Protein AF-A0A397V1P7-F1 (afdb_monomer_lite)

Foldseek 3Di:
DVVLVVLVVVLVVLVVCLVCLVVLLVCLVVVLVVLVVDPPRDPVVSVVSVVVNVCSVPLLNNLLSVLVSLCCVPAVVVVSCLQPPKDCWDWDQDPNDTDTDHIGHPPVCVVVVLVVNLVVLVVCLVCVCVSSVVSLVSCVVPDDPVSSVVSVVVVNVVSVVVNVVSVD

Radius of gyration: 21.66 Å; chains: 1; bounding box: 46×37×65 Å

Organism: NCBI:txid44941

Sequence (168 aa):
MPICDCWSYELRTAKQYLEQHEKHIEFANWFIKMLEKNWRTPVAYISDWRLFRDWLLNKKLNIQIQCLVTFGEYFYEPLMQFMVGTDTIPHIRLDNRLVQLLPGRRAHKMPDKINEWISFLNDLKENFYIFFGQELLIALESLNNEDFGELFDNLECGINKAYEHFVK

Secondary structure (DSSP, 8-state):
-HHHHHHHHHHHHHHHHHHTHHHHHHHHHHHHHHHHH-TTS-HHHHHHHHHHHHHHH-HHHHHHHHHHHHHIIIIIHHHHHHHH-EESS-EEEETTEEEEPPSEEGGGGHHHHHHHHHHHHHHHHHHHHHHTHHHHHHHHHHS-HHHHHHHHHHHHHHHHHHHHHHH-

pLDDT: mean 89.31, std 10.03, range [55.34, 98.06]

Structure (mmCIF, N/CA/C/O backbone):
data_AF-A0A397V1P7-F1
#
_entry.id   AF-A0A397V1P7-F1
#
loop_
_atom_site.group_PDB
_atom_site.id
_atom_site.type_symbol
_atom_site.label_atom_id
_atom_site.label_alt_id
_atom_site.label_comp_id
_atom_site.label_asym_id
_atom_site.label_entity_id
_atom_site.label_seq_id
_atom_site.pdbx_PDB_ins_code
_atom_site.Cartn_x
_atom_site.Cartn_y
_atom_site.Cartn_z
_atom_site.occupancy
_atom_site.B_iso_or_equiv
_atom_site.auth_seq_id
_atom_site.auth_comp_id
_atom_site.auth_asym_id
_atom_site.auth_atom_id
_atom_site.pdbx_PDB_model_num
ATOM 1 N N . MET A 1 1 ? -0.557 -18.335 12.078 1.00 55.34 1 MET A N 1
ATOM 2 C CA . MET A 1 1 ? -1.958 -18.480 11.600 1.00 55.34 1 MET A CA 1
ATOM 3 C C . MET A 1 1 ? -1.939 -17.860 10.221 1.00 55.34 1 MET A C 1
ATOM 5 O O . MET A 1 1 ? -1.541 -16.706 10.153 1.00 55.34 1 MET A O 1
ATOM 9 N N . PRO A 1 2 ? -2.305 -18.587 9.150 1.00 61.56 2 PRO A N 1
ATOM 10 C CA . PRO A 1 2 ? -1.876 -18.263 7.782 1.00 61.56 2 PRO A CA 1
ATOM 11 C C . PRO A 1 2 ? -2.156 -16.818 7.346 1.00 61.56 2 PRO A C 1
ATOM 13 O O . PRO A 1 2 ? -1.340 -16.201 6.676 1.00 61.56 2 PRO A O 1
ATOM 16 N N . ILE A 1 3 ? -3.283 -16.261 7.794 1.00 58.00 3 ILE A N 1
ATOM 17 C CA . ILE A 1 3 ? -3.718 -14.892 7.488 1.00 58.00 3 ILE A CA 1
ATOM 18 C C . ILE A 1 3 ? -2.756 -13.845 8.072 1.00 58.00 3 ILE A C 1
ATOM 20 O O . ILE A 1 3 ? -2.431 -12.862 7.420 1.00 58.00 3 ILE A O 1
ATOM 24 N N . CYS A 1 4 ? -2.270 -14.054 9.291 1.00 56.94 4 CYS A N 1
ATOM 25 C CA . CYS A 1 4 ? -1.390 -13.114 9.985 1.00 56.94 4 CYS A CA 1
ATOM 26 C C . CYS A 1 4 ? 0.018 -13.158 9.411 1.00 56.94 4 CYS A C 1
ATOM 28 O O . CYS A 1 4 ? 0.645 -12.123 9.224 1.00 56.94 4 CYS A O 1
ATOM 30 N N . ASP A 1 5 ? 0.466 -14.364 9.071 1.00 66.25 5 ASP A N 1
ATOM 31 C CA . ASP A 1 5 ? 1.777 -14.584 8.479 1.00 66.25 5 ASP A CA 1
ATOM 32 C C . ASP A 1 5 ? 1.845 -13.943 7.076 1.00 66.25 5 ASP A C 1
ATOM 34 O O . ASP A 1 5 ? 2.853 -13.329 6.740 1.00 66.25 5 ASP A O 1
ATOM 38 N N . CYS A 1 6 ? 0.751 -13.992 6.301 1.00 71.50 6 CYS A N 1
ATOM 39 C CA . CYS A 1 6 ? 0.649 -13.356 4.981 1.00 71.50 6 CYS A CA 1
ATOM 40 C C . CYS A 1 6 ? 0.653 -11.823 5.067 1.00 71.50 6 CYS A C 1
ATOM 42 O O . CYS A 1 6 ? 1.479 -11.173 4.434 1.00 71.50 6 CYS A O 1
ATOM 44 N N . TRP A 1 7 ? -0.201 -11.236 5.910 1.00 72.75 7 TRP A N 1
ATOM 45 C CA . TRP A 1 7 ? -0.297 -9.776 6.027 1.00 72.75 7 TRP A CA 1
ATOM 46 C C . TRP A 1 7 ? 0.955 -9.140 6.625 1.00 72.75 7 TRP A C 1
ATOM 48 O O . TRP A 1 7 ? 1.443 -8.132 6.118 1.00 72.75 7 TRP A O 1
ATOM 58 N N . SER A 1 8 ? 1.515 -9.731 7.683 1.00 75.44 8 SER A N 1
ATOM 59 C CA . SER A 1 8 ? 2.776 -9.246 8.245 1.00 75.44 8 SER A CA 1
ATOM 60 C C . SER A 1 8 ? 3.925 -9.380 7.243 1.00 75.44 8 SER A C 1
ATOM 62 O O . SER A 1 8 ? 4.817 -8.534 7.236 1.00 75.44 8 SER A O 1
ATOM 64 N N . TYR A 1 9 ? 3.906 -10.399 6.379 1.00 81.38 9 TYR A N 1
ATOM 65 C CA . TYR A 1 9 ? 4.874 -10.542 5.295 1.00 81.38 9 TYR A CA 1
ATOM 66 C C . TYR A 1 9 ? 4.702 -9.467 4.214 1.00 81.38 9 TYR A C 1
ATOM 68 O O . TYR A 1 9 ? 5.687 -8.849 3.815 1.00 81.38 9 TYR A O 1
ATOM 76 N N . GLU A 1 10 ? 3.472 -9.209 3.771 1.00 86.88 10 GLU A N 1
ATOM 77 C CA . GLU A 1 10 ? 3.154 -8.199 2.756 1.00 86.88 10 GLU A CA 1
ATOM 78 C C . GLU A 1 10 ? 3.497 -6.786 3.233 1.00 86.88 10 GLU A C 1
ATOM 80 O O . GLU A 1 10 ? 4.242 -6.079 2.555 1.00 86.88 10 GLU A O 1
ATOM 85 N N . LEU A 1 11 ? 3.053 -6.401 4.436 1.00 88.38 11 LEU A N 1
ATOM 86 C CA . LEU A 1 11 ? 3.367 -5.093 5.016 1.00 88.38 11 LEU A CA 1
ATOM 87 C C . LEU A 1 11 ? 4.878 -4.926 5.205 1.00 88.38 11 LEU A C 1
ATOM 89 O O . LEU A 1 11 ? 5.442 -3.896 4.845 1.00 88.38 11 LEU A O 1
ATOM 93 N N . ARG A 1 12 ? 5.566 -5.956 5.711 1.00 90.25 12 ARG A N 1
ATOM 94 C CA . ARG A 1 12 ? 7.026 -5.925 5.861 1.00 90.25 12 ARG A CA 1
ATOM 95 C C . ARG A 1 12 ? 7.735 -5.792 4.516 1.00 90.25 12 ARG A C 1
ATOM 97 O O . ARG A 1 12 ? 8.716 -5.061 4.427 1.00 90.25 12 ARG A O 1
ATOM 104 N N . THR A 1 13 ? 7.246 -6.475 3.488 1.00 91.00 13 THR A N 1
ATOM 105 C CA . THR A 1 13 ? 7.804 -6.402 2.135 1.00 91.00 13 THR A CA 1
ATOM 106 C C . THR A 1 13 ? 7.606 -5.006 1.548 1.00 91.00 13 THR A C 1
ATOM 108 O O . THR A 1 13 ? 8.548 -4.452 0.992 1.00 91.00 13 THR A O 1
ATOM 111 N N . ALA A 1 14 ? 6.430 -4.397 1.728 1.00 93.19 14 ALA A N 1
ATOM 112 C CA . ALA A 1 14 ? 6.161 -3.027 1.297 1.00 93.19 14 ALA A CA 1
ATOM 113 C C . ALA A 1 14 ? 7.048 -2.001 2.031 1.00 93.19 14 ALA A C 1
ATOM 115 O O . ALA A 1 14 ? 7.623 -1.125 1.387 1.00 93.19 14 ALA A O 1
ATOM 116 N N . LYS A 1 15 ? 7.254 -2.152 3.350 1.00 93.94 15 LYS A N 1
ATOM 117 C CA . LYS A 1 15 ? 8.209 -1.321 4.111 1.00 93.94 15 LYS A CA 1
ATOM 118 C C . LYS A 1 15 ? 9.629 -1.452 3.562 1.00 93.94 15 LYS A C 1
ATOM 120 O O . LYS A 1 15 ? 10.263 -0.452 3.252 1.00 93.94 15 LYS A O 1
ATOM 125 N N . GLN A 1 16 ? 10.110 -2.683 3.375 1.00 93.38 16 GLN A N 1
ATOM 126 C CA . GLN A 1 16 ? 11.451 -2.936 2.836 1.00 93.38 16 GLN A CA 1
ATOM 127 C C . GLN A 1 16 ? 11.625 -2.372 1.424 1.00 93.38 16 GLN A C 1
ATOM 129 O O . GLN A 1 16 ? 12.674 -1.811 1.117 1.00 93.38 16 GLN A O 1
ATOM 134 N N . TYR A 1 17 ? 10.591 -2.495 0.591 1.00 94.25 17 TYR A N 1
ATOM 135 C CA . TYR A 1 17 ? 10.558 -1.918 -0.746 1.00 94.25 17 TYR A CA 1
ATOM 136 C C . TYR A 1 17 ? 10.760 -0.396 -0.707 1.00 94.25 17 TYR A C 1
ATOM 138 O O . TYR A 1 17 ? 11.567 0.124 -1.477 1.00 94.25 17 TYR A O 1
ATOM 146 N N . LEU A 1 18 ? 10.087 0.309 0.211 1.00 94.50 18 LEU A N 1
ATOM 147 C CA . LEU A 1 18 ? 10.232 1.759 0.378 1.00 94.50 18 LEU A CA 1
ATOM 148 C C . LEU A 1 18 ? 11.587 2.145 0.995 1.00 94.50 18 LEU A C 1
ATOM 150 O O . LEU A 1 18 ? 12.264 3.031 0.483 1.00 94.50 18 LEU A O 1
ATOM 154 N N . GLU A 1 19 ? 12.024 1.458 2.053 1.00 95.19 19 GLU A N 1
ATOM 155 C CA . GLU A 1 19 ? 13.298 1.730 2.742 1.00 95.19 19 GLU A CA 1
ATOM 156 C C . GLU A 1 19 ? 14.523 1.535 1.841 1.00 95.19 19 GLU A C 1
ATOM 158 O O . GLU A 1 19 ? 15.546 2.198 2.009 1.00 95.19 19 GLU A O 1
ATOM 163 N N . GLN A 1 20 ? 14.449 0.582 0.913 1.00 95.19 20 GLN A N 1
ATOM 164 C CA . GLN A 1 20 ? 15.544 0.235 0.010 1.00 95.19 20 GLN A CA 1
ATOM 165 C C . GLN A 1 20 ? 15.278 0.709 -1.424 1.00 95.19 20 GLN A C 1
ATOM 167 O O . GLN A 1 20 ? 15.937 0.235 -2.350 1.00 95.19 20 GLN A O 1
ATOM 172 N N . HIS A 1 21 ? 14.335 1.637 -1.621 1.00 94.62 21 HIS A N 1
ATOM 173 C CA . HIS A 1 21 ? 13.845 2.054 -2.938 1.00 94.62 21 HIS A CA 1
ATOM 174 C C . HIS A 1 21 ? 14.967 2.486 -3.890 1.00 94.62 21 HIS A C 1
ATOM 176 O O . HIS A 1 21 ? 15.069 1.965 -5.002 1.00 94.62 21 HIS A O 1
ATOM 182 N N . GLU A 1 22 ? 15.886 3.336 -3.428 1.00 95.81 22 GLU A N 1
ATOM 183 C CA . GLU A 1 22 ? 17.043 3.775 -4.223 1.00 95.81 22 GLU A CA 1
ATOM 184 C C . GLU A 1 22 ? 17.937 2.599 -4.636 1.00 95.81 22 GLU A C 1
ATOM 186 O O . GLU A 1 22 ? 18.315 2.467 -5.802 1.00 95.81 22 GLU A O 1
ATOM 191 N N . LYS A 1 23 ? 18.208 1.673 -3.708 1.00 96.69 23 LYS A N 1
ATOM 192 C CA . LYS A 1 23 ? 19.011 0.475 -3.995 1.00 96.69 23 LYS A CA 1
ATOM 193 C C . LYS A 1 23 ? 18.305 -0.448 -4.980 1.00 96.69 23 LYS A C 1
ATOM 195 O O . LYS A 1 23 ? 18.962 -1.056 -5.823 1.00 96.69 23 LYS A O 1
ATOM 200 N N . HIS A 1 24 ? 16.980 -0.554 -4.903 1.00 95.62 24 HIS A N 1
ATOM 201 C CA . HIS A 1 24 ? 16.191 -1.306 -5.873 1.00 95.62 24 HIS A CA 1
ATOM 202 C C . HIS A 1 24 ? 16.276 -0.683 -7.271 1.00 95.62 24 HIS A C 1
ATOM 204 O O . HIS A 1 24 ? 16.451 -1.424 -8.240 1.00 95.62 24 HIS A O 1
ATOM 210 N N . ILE A 1 25 ? 16.238 0.650 -7.387 1.00 96.88 25 ILE A N 1
ATOM 211 C CA . ILE A 1 25 ? 16.432 1.364 -8.661 1.00 96.88 25 ILE A CA 1
ATOM 212 C C . ILE A 1 25 ? 17.828 1.094 -9.230 1.00 96.88 25 ILE A C 1
ATOM 214 O O . ILE A 1 25 ? 17.959 0.725 -10.402 1.00 96.88 25 ILE A O 1
ATOM 218 N N . GLU A 1 26 ? 18.876 1.260 -8.422 1.00 97.69 26 GLU A N 1
ATOM 219 C CA . GLU A 1 26 ? 20.259 1.010 -8.841 1.00 97.69 26 GLU A CA 1
ATOM 220 C C . GLU A 1 26 ? 20.452 -0.434 -9.305 1.00 97.69 26 GLU A C 1
ATOM 222 O O . GLU A 1 26 ? 20.976 -0.681 -10.398 1.00 97.69 26 GLU A O 1
ATOM 227 N N . PHE A 1 27 ? 19.965 -1.386 -8.506 1.00 97.44 27 PHE A N 1
ATOM 228 C CA . PHE A 1 27 ? 20.045 -2.805 -8.811 1.00 97.44 27 PHE A CA 1
ATOM 229 C C . PHE A 1 27 ? 19.301 -3.145 -10.101 1.00 97.44 27 PHE A C 1
ATOM 231 O O . PHE A 1 27 ? 19.890 -3.769 -10.981 1.00 97.44 27 PHE A O 1
ATOM 238 N N . ALA A 1 28 ? 18.046 -2.711 -10.257 1.00 97.25 28 ALA A N 1
ATOM 239 C CA . ALA A 1 28 ? 17.254 -3.001 -11.449 1.00 97.25 28 ALA A CA 1
ATOM 240 C C . ALA A 1 28 ? 17.928 -2.440 -12.711 1.00 97.25 28 ALA A C 1
ATOM 242 O O . ALA A 1 28 ? 18.072 -3.144 -13.712 1.00 97.25 28 ALA A O 1
ATOM 243 N N . ASN A 1 29 ? 18.430 -1.204 -12.651 1.00 97.31 29 ASN A N 1
ATOM 244 C CA . ASN A 1 29 ? 19.136 -0.576 -13.767 1.00 97.31 29 ASN A CA 1
ATOM 245 C C . ASN A 1 29 ? 20.431 -1.306 -14.142 1.00 97.31 29 ASN A C 1
ATOM 247 O O . ASN A 1 29 ? 20.724 -1.477 -15.329 1.00 97.31 29 ASN A O 1
ATOM 251 N N . TRP A 1 30 ? 21.227 -1.718 -13.155 1.00 98.06 30 TRP A N 1
ATOM 252 C CA . TRP A 1 30 ? 22.437 -2.502 -13.394 1.00 98.06 30 TRP A CA 1
ATOM 253 C C . TRP A 1 30 ? 22.105 -3.895 -13.942 1.00 98.06 30 TRP A C 1
ATOM 255 O O . TRP A 1 30 ? 22.701 -4.332 -14.930 1.00 98.06 30 TRP A O 1
ATOM 265 N N . PHE A 1 31 ? 21.129 -4.574 -13.343 1.00 97.25 31 PHE A N 1
ATOM 266 C CA . PHE A 1 31 ? 20.799 -5.956 -13.658 1.00 97.25 31 PHE A CA 1
ATOM 267 C C . PHE A 1 31 ? 20.207 -6.093 -15.060 1.00 97.25 31 PHE A C 1
ATOM 269 O O . PHE A 1 31 ? 20.656 -6.947 -15.821 1.00 97.25 31 PHE A O 1
ATOM 276 N N . ILE A 1 32 ? 19.306 -5.191 -15.466 1.00 97.12 32 ILE A N 1
ATOM 277 C CA . ILE A 1 32 ? 18.765 -5.154 -16.835 1.00 97.12 32 ILE A CA 1
ATOM 278 C C . ILE A 1 32 ? 19.900 -5.046 -17.865 1.00 97.12 32 ILE A C 1
ATOM 280 O O . ILE A 1 32 ? 19.947 -5.835 -18.807 1.00 97.12 32 ILE A O 1
ATOM 284 N N . LYS A 1 33 ? 20.876 -4.150 -17.649 1.00 96.56 33 LYS A N 1
ATOM 285 C CA . LYS A 1 33 ? 22.041 -4.005 -18.546 1.00 96.56 33 LYS A CA 1
ATOM 286 C C . LYS A 1 33 ? 22.875 -5.284 -18.634 1.00 96.56 33 LYS A C 1
ATOM 288 O O . LYS A 1 33 ? 23.479 -5.552 -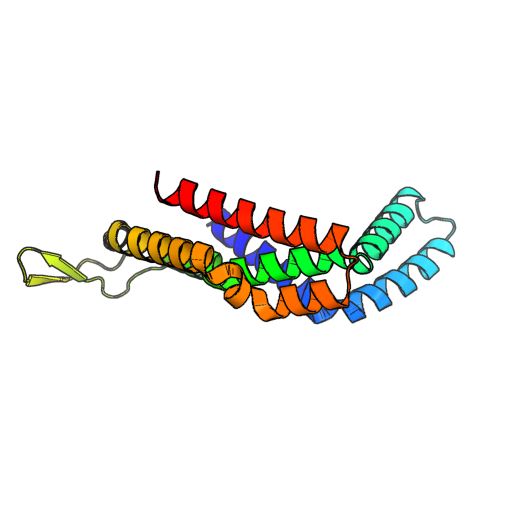19.671 1.00 96.56 33 LYS A O 1
ATOM 293 N N . MET A 1 34 ? 22.964 -6.053 -17.549 1.00 96.56 34 MET A N 1
ATOM 294 C CA . MET A 1 34 ? 23.669 -7.337 -17.539 1.00 96.56 34 MET A CA 1
ATOM 295 C C . MET A 1 34 ? 22.888 -8.417 -18.289 1.00 96.56 34 MET A C 1
ATOM 297 O O . MET A 1 34 ? 23.480 -9.166 -19.067 1.00 96.56 34 MET A O 1
ATOM 301 N N . LEU A 1 35 ? 21.570 -8.466 -18.101 1.00 95.12 35 LEU A N 1
ATOM 302 C CA . LEU A 1 35 ? 20.689 -9.411 -18.779 1.00 95.12 35 LEU A CA 1
ATOM 303 C C . LEU A 1 35 ? 20.668 -9.198 -20.296 1.00 95.12 35 LEU A C 1
ATOM 305 O O . LEU A 1 35 ? 20.757 -10.172 -21.041 1.00 95.12 35 LEU A O 1
ATOM 309 N N . GLU A 1 36 ? 20.623 -7.943 -20.747 1.00 94.00 36 GLU A N 1
ATOM 310 C CA . GLU A 1 36 ? 20.620 -7.565 -22.169 1.00 94.00 36 GLU A CA 1
ATOM 311 C C . GLU A 1 36 ? 21.913 -7.945 -22.902 1.00 94.00 36 GLU A C 1
ATOM 313 O O . GLU A 1 36 ? 21.894 -8.209 -24.102 1.00 94.00 36 GLU A O 1
ATOM 318 N N . LYS A 1 37 ? 23.045 -8.014 -22.191 1.00 94.62 37 LYS A N 1
ATOM 319 C CA . LYS A 1 37 ? 24.328 -8.460 -22.762 1.00 94.62 37 LYS A CA 1
ATOM 320 C C . LYS A 1 37 ? 24.400 -9.973 -22.952 1.00 94.62 37 LYS A C 1
ATOM 322 O O . LYS A 1 37 ? 25.234 -10.453 -23.720 1.00 94.62 37 LYS A O 1
ATOM 327 N N . ASN A 1 38 ? 23.577 -10.735 -22.236 1.00 92.31 38 ASN A N 1
ATOM 328 C CA . ASN A 1 38 ? 23.585 -12.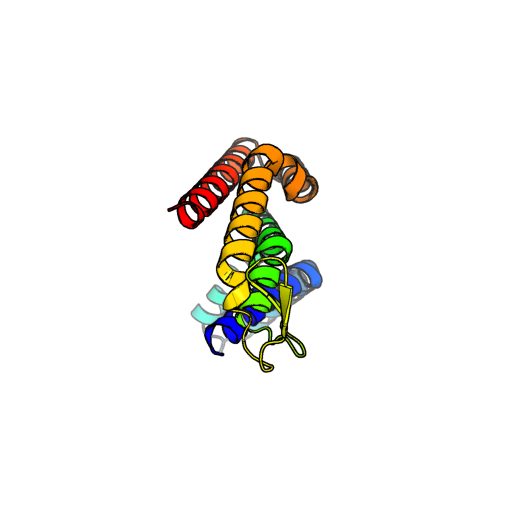187 -22.302 1.00 92.31 38 ASN A CA 1
ATOM 329 C C . ASN A 1 38 ? 22.559 -12.684 -23.327 1.00 92.31 38 ASN A C 1
ATOM 331 O O . ASN A 1 38 ? 21.355 -12.665 -23.084 1.00 92.31 38 ASN A O 1
ATOM 335 N N . TRP A 1 39 ? 23.052 -13.213 -24.449 1.00 88.00 39 TRP A N 1
ATOM 336 C CA . TRP A 1 39 ? 22.221 -13.722 -25.547 1.00 88.00 39 TRP A CA 1
ATOM 337 C C . TRP A 1 39 ? 21.304 -14.892 -25.156 1.00 88.00 39 TRP A C 1
ATOM 339 O O . TRP A 1 39 ? 20.360 -15.191 -25.883 1.00 88.00 39 TRP A O 1
ATOM 349 N N . ARG A 1 40 ? 21.570 -15.571 -24.030 1.00 93.94 40 ARG A N 1
ATOM 350 C CA . ARG A 1 40 ? 20.746 -16.685 -23.533 1.00 93.94 40 ARG A CA 1
ATOM 351 C C . ARG A 1 40 ? 19.567 -16.240 -22.674 1.00 93.94 40 ARG A C 1
ATOM 353 O O . ARG A 1 40 ? 18.739 -17.081 -22.330 1.00 93.94 40 ARG A O 1
ATOM 360 N N . THR A 1 41 ? 19.499 -14.971 -22.278 1.00 92.38 41 THR A N 1
ATOM 361 C CA . THR A 1 41 ? 18.422 -14.504 -21.404 1.00 92.38 41 THR A CA 1
ATOM 362 C C . THR A 1 41 ? 17.099 -14.474 -22.174 1.00 92.38 41 THR A C 1
ATOM 364 O O . THR A 1 41 ? 17.026 -13.836 -23.226 1.00 92.38 41 THR A O 1
ATOM 367 N N . PRO A 1 42 ? 16.028 -15.106 -21.663 1.00 96.06 42 PRO A N 1
ATOM 368 C CA . PRO A 1 42 ? 14.712 -15.003 -22.277 1.00 96.06 42 PRO A CA 1
ATOM 369 C C . PRO A 1 42 ? 14.222 -13.553 -22.320 1.00 96.06 42 PRO A C 1
ATOM 371 O O . PRO A 1 42 ? 14.271 -12.845 -21.315 1.00 96.06 42 PRO A O 1
ATOM 374 N N . VAL A 1 43 ? 13.673 -13.132 -23.462 1.00 94.69 43 VAL A N 1
ATOM 375 C CA . VAL A 1 43 ? 13.129 -11.773 -23.639 1.00 94.69 43 VAL A CA 1
ATOM 376 C C . VAL A 1 43 ? 12.039 -11.470 -22.611 1.00 94.69 43 VAL A C 1
ATOM 378 O O . VAL A 1 43 ? 12.031 -10.382 -22.049 1.00 94.69 43 VAL A O 1
ATOM 381 N N . ALA A 1 44 ? 11.173 -12.444 -22.312 1.00 96.00 44 ALA A N 1
ATOM 382 C CA . ALA A 1 44 ? 10.130 -12.303 -21.296 1.00 96.00 44 ALA A CA 1
ATOM 383 C C . ALA A 1 44 ? 10.707 -11.934 -19.919 1.00 96.00 44 ALA A C 1
ATOM 385 O O . ALA A 1 44 ? 10.227 -11.007 -19.283 1.00 96.00 44 ALA A O 1
ATOM 386 N N . TYR A 1 45 ? 11.811 -12.570 -19.519 1.00 95.88 45 TYR A N 1
ATOM 387 C CA . TYR A 1 45 ? 12.459 -12.281 -18.242 1.00 95.88 45 TYR A CA 1
ATOM 388 C C . TYR A 1 45 ? 13.041 -10.860 -18.196 1.00 95.88 45 TYR A C 1
ATOM 390 O O . TYR A 1 45 ? 12.926 -10.169 -17.189 1.00 95.88 45 TYR A O 1
ATOM 398 N N . ILE A 1 46 ? 13.633 -10.385 -19.299 1.00 96.06 46 ILE A N 1
ATOM 399 C CA . ILE A 1 46 ? 14.099 -8.991 -19.404 1.00 96.06 46 ILE A CA 1
ATOM 400 C C . ILE A 1 46 ? 12.912 -8.024 -19.308 1.00 96.06 46 ILE A C 1
ATOM 402 O O . ILE A 1 46 ? 13.018 -6.990 -18.647 1.00 96.06 46 ILE A O 1
ATOM 406 N N . SER A 1 47 ? 11.788 -8.353 -19.949 1.00 96.38 47 SER A N 1
ATOM 407 C CA . SER A 1 47 ? 10.563 -7.554 -19.882 1.00 96.38 47 SER A CA 1
ATOM 408 C C . SER A 1 47 ? 10.015 -7.453 -18.460 1.00 96.38 47 SER A C 1
ATOM 410 O O . SER A 1 47 ? 9.663 -6.350 -18.053 1.00 96.38 47 SER A O 1
ATOM 412 N N . ASP A 1 48 ? 10.021 -8.539 -17.684 1.00 97.12 48 ASP A N 1
ATOM 413 C CA . ASP A 1 48 ? 9.583 -8.520 -16.281 1.00 97.12 48 ASP A CA 1
ATOM 414 C C . ASP A 1 48 ? 10.444 -7.566 -15.436 1.00 97.12 48 ASP A C 1
ATOM 416 O O . ASP A 1 48 ? 9.926 -6.759 -14.664 1.00 97.12 48 ASP A O 1
ATOM 420 N N . TRP A 1 49 ? 11.767 -7.580 -15.631 1.00 97.31 49 TRP A N 1
ATOM 421 C CA . TRP A 1 49 ? 12.664 -6.649 -14.939 1.00 97.31 49 TRP A CA 1
ATOM 422 C C . TRP A 1 49 ? 12.478 -5.198 -15.375 1.00 97.31 49 TRP A C 1
ATOM 424 O O . TRP A 1 49 ? 12.563 -4.293 -14.544 1.00 97.31 49 TRP A O 1
ATOM 434 N N . ARG A 1 50 ? 12.215 -4.958 -16.664 1.00 97.25 50 ARG A N 1
ATOM 435 C CA . ARG A 1 50 ? 11.888 -3.616 -17.163 1.00 97.25 50 ARG A CA 1
ATOM 436 C C . ARG A 1 50 ? 10.586 -3.112 -16.555 1.00 97.25 50 ARG A C 1
ATOM 438 O O . ARG A 1 50 ? 10.570 -1.987 -16.076 1.00 97.25 50 ARG A O 1
ATOM 445 N N . LEU A 1 51 ? 9.558 -3.956 -16.488 1.00 97.19 51 LEU A N 1
ATOM 446 C CA . LEU A 1 51 ? 8.296 -3.632 -15.828 1.00 97.19 51 LEU A CA 1
ATOM 447 C C . LEU A 1 51 ? 8.518 -3.278 -14.353 1.00 97.19 51 LEU A C 1
ATOM 449 O O . LEU A 1 51 ? 8.031 -2.251 -13.892 1.00 97.19 51 LEU A O 1
ATOM 453 N N . PHE A 1 52 ? 9.313 -4.075 -13.633 1.00 95.75 52 PHE A N 1
ATOM 454 C CA . PHE A 1 52 ? 9.654 -3.783 -12.242 1.00 95.75 52 PHE A CA 1
ATOM 455 C C . PHE A 1 52 ? 10.388 -2.443 -12.084 1.00 95.75 52 PHE A C 1
ATOM 457 O O . PHE A 1 52 ? 10.055 -1.653 -11.203 1.00 95.75 52 PHE A O 1
ATOM 464 N N . ARG A 1 53 ? 11.352 -2.135 -12.961 1.00 97.12 53 ARG A N 1
ATOM 465 C CA . ARG A 1 53 ? 12.010 -0.819 -12.984 1.00 97.12 53 ARG A CA 1
ATOM 466 C C . ARG A 1 53 ? 11.007 0.303 -13.253 1.00 97.12 53 ARG A C 1
ATOM 468 O O . ARG A 1 53 ? 11.079 1.345 -12.611 1.00 97.12 53 ARG A O 1
ATOM 475 N N . ASP A 1 54 ? 10.087 0.109 -14.187 1.00 97.50 54 ASP A N 1
ATOM 476 C CA . ASP A 1 54 ? 9.088 1.122 -14.519 1.00 97.50 54 ASP A CA 1
ATOM 477 C C . ASP A 1 54 ? 8.135 1.364 -13.331 1.00 97.50 54 ASP A C 1
ATOM 479 O O . ASP A 1 54 ? 7.771 2.508 -13.066 1.00 97.50 54 ASP A O 1
ATOM 483 N N . TRP A 1 55 ? 7.817 0.332 -12.539 1.00 95.75 55 TRP A N 1
ATOM 484 C CA . TRP A 1 55 ? 7.106 0.479 -11.261 1.00 95.75 55 TRP A CA 1
ATOM 485 C C . TRP A 1 55 ? 7.921 1.249 -10.217 1.00 95.75 55 TRP A C 1
ATOM 487 O O . TRP A 1 55 ? 7.397 2.175 -9.599 1.00 95.75 55 TRP A O 1
ATOM 497 N N . LEU A 1 56 ? 9.212 0.937 -10.064 1.00 95.88 56 LEU A N 1
ATOM 498 C CA . LEU A 1 56 ? 10.111 1.663 -9.158 1.00 95.88 56 LEU A CA 1
ATOM 499 C C . LEU A 1 56 ? 10.190 3.158 -9.493 1.00 95.88 56 LEU A C 1
ATOM 501 O O . LEU A 1 56 ? 10.292 3.982 -8.592 1.00 95.88 56 LEU A O 1
ATOM 505 N N . LEU A 1 57 ? 10.123 3.514 -10.776 1.00 95.94 57 LEU A N 1
ATOM 506 C CA . LEU A 1 57 ? 10.194 4.903 -11.238 1.00 95.94 57 LEU A CA 1
ATOM 507 C C . LEU A 1 57 ? 8.826 5.603 -11.285 1.00 95.94 57 LEU A C 1
ATOM 509 O O . LEU A 1 57 ? 8.762 6.821 -11.470 1.00 95.94 57 LEU A O 1
ATOM 513 N N . ASN A 1 58 ? 7.726 4.868 -11.114 1.00 96.25 58 ASN A N 1
ATOM 514 C CA . ASN A 1 58 ? 6.384 5.431 -11.141 1.00 96.25 58 ASN A CA 1
ATOM 515 C C . ASN A 1 58 ? 6.069 6.141 -9.817 1.00 96.25 58 ASN A C 1
ATOM 517 O O . ASN A 1 58 ? 5.700 5.514 -8.826 1.00 96.25 58 ASN A O 1
ATOM 521 N N . LYS A 1 59 ? 6.188 7.471 -9.801 1.00 95.31 59 LYS A N 1
ATOM 522 C CA . LYS A 1 59 ? 5.976 8.284 -8.593 1.00 95.31 59 LYS A CA 1
ATOM 523 C C . LYS A 1 59 ? 4.607 8.057 -7.948 1.00 95.31 59 LYS A C 1
ATOM 525 O O . LYS A 1 59 ? 4.542 7.839 -6.743 1.00 95.31 59 LYS A O 1
ATOM 530 N N . LYS A 1 60 ? 3.534 8.055 -8.748 1.00 95.62 60 LYS A N 1
ATOM 531 C CA . LYS A 1 60 ? 2.155 7.872 -8.268 1.00 95.62 60 LYS A CA 1
ATOM 532 C C . LYS A 1 60 ? 1.998 6.536 -7.551 1.00 95.62 60 LYS A C 1
ATOM 534 O O . LYS A 1 60 ? 1.508 6.505 -6.429 1.00 95.62 60 LYS A O 1
ATOM 539 N N . LEU A 1 61 ? 2.491 5.458 -8.161 1.00 95.12 61 LEU A N 1
ATOM 540 C CA . LEU A 1 61 ? 2.461 4.125 -7.563 1.00 95.12 61 LEU A CA 1
ATOM 541 C C . LEU A 1 61 ? 3.227 4.080 -6.234 1.00 95.12 61 LEU A C 1
ATOM 543 O O . LEU A 1 61 ? 2.734 3.529 -5.257 1.00 95.12 61 LEU A O 1
ATOM 547 N N . ASN A 1 62 ? 4.421 4.671 -6.175 1.00 95.94 62 ASN A N 1
ATOM 548 C CA . ASN A 1 62 ? 5.231 4.651 -4.956 1.00 95.94 62 ASN A CA 1
ATOM 549 C C . ASN A 1 62 ? 4.583 5.442 -3.812 1.00 95.94 62 ASN A C 1
ATOM 551 O O . ASN A 1 62 ? 4.594 4.974 -2.678 1.00 95.94 62 ASN A O 1
ATOM 555 N N . ILE A 1 63 ? 3.953 6.580 -4.110 1.00 96.69 63 ILE A N 1
ATOM 556 C CA . ILE A 1 63 ? 3.173 7.342 -3.125 1.00 96.69 63 ILE A CA 1
ATOM 557 C C . ILE A 1 63 ? 1.955 6.533 -2.658 1.00 96.69 63 ILE A C 1
ATOM 559 O O . ILE A 1 63 ? 1.682 6.464 -1.464 1.00 96.69 63 ILE A O 1
ATOM 563 N N . GLN A 1 64 ? 1.245 5.858 -3.568 1.00 95.50 64 GLN A N 1
ATOM 564 C CA . GLN A 1 64 ? 0.138 4.970 -3.190 1.00 95.50 64 GLN A CA 1
ATOM 565 C C . GLN A 1 64 ? 0.603 3.856 -2.243 1.00 95.50 64 GLN A C 1
ATOM 567 O O . GLN A 1 64 ? -0.075 3.564 -1.260 1.00 95.50 64 GLN A O 1
ATOM 572 N N . ILE A 1 65 ? 1.772 3.260 -2.503 1.00 95.25 65 ILE A N 1
ATOM 573 C CA . ILE A 1 65 ? 2.376 2.255 -1.618 1.00 95.25 65 ILE A CA 1
ATOM 574 C C . ILE A 1 65 ? 2.717 2.866 -0.252 1.00 95.25 65 ILE A C 1
ATOM 576 O O . ILE A 1 65 ? 2.449 2.223 0.758 1.00 95.25 65 ILE A O 1
ATOM 580 N N . GLN A 1 66 ? 3.244 4.095 -0.196 1.00 96.44 66 GLN A N 1
ATOM 581 C CA . GLN A 1 66 ? 3.490 4.801 1.070 1.00 96.44 66 GLN A CA 1
ATOM 582 C C . GLN A 1 66 ? 2.201 4.964 1.877 1.00 96.44 66 GLN A C 1
ATOM 584 O O . GLN A 1 66 ? 2.154 4.517 3.020 1.00 96.44 66 GLN A O 1
ATOM 589 N N . CYS A 1 67 ? 1.122 5.469 1.270 1.00 95.62 67 CYS A N 1
ATOM 590 C CA . CYS A 1 67 ? -0.167 5.586 1.956 1.00 95.62 67 CYS A CA 1
ATOM 591 C C . CYS A 1 67 ? -0.678 4.226 2.466 1.00 95.62 67 CYS A C 1
ATOM 593 O O . CYS A 1 67 ? -1.187 4.124 3.582 1.00 95.62 67 CYS A O 1
ATOM 595 N N . LEU A 1 68 ? -0.531 3.156 1.676 1.00 93.81 68 LEU A N 1
ATOM 596 C CA . LEU A 1 68 ? -0.927 1.809 2.098 1.00 93.81 68 LEU A CA 1
ATOM 597 C C . LEU A 1 68 ? -0.089 1.292 3.270 1.00 93.81 68 LEU A C 1
ATOM 599 O O . LEU A 1 68 ? -0.641 0.657 4.167 1.00 93.81 68 LEU A O 1
ATOM 603 N N . VAL A 1 69 ? 1.219 1.562 3.279 1.00 95.31 69 VAL A N 1
ATOM 604 C CA . VAL A 1 69 ? 2.103 1.208 4.395 1.00 95.31 69 VAL A CA 1
ATOM 605 C C . VAL A 1 69 ? 1.691 1.969 5.646 1.00 95.31 69 VAL A C 1
ATOM 607 O O . VAL A 1 69 ? 1.438 1.325 6.658 1.00 95.31 69 VAL A O 1
ATOM 610 N N . THR A 1 70 ? 1.516 3.288 5.565 1.00 95.50 70 THR A N 1
ATOM 611 C CA . THR A 1 70 ? 1.084 4.121 6.695 1.00 95.50 70 THR A CA 1
ATOM 612 C C . THR A 1 70 ? -0.255 3.634 7.249 1.00 95.50 70 THR A C 1
ATOM 614 O O . THR A 1 70 ? -0.379 3.343 8.437 1.00 95.50 70 THR A O 1
ATOM 617 N N . PHE A 1 71 ? -1.258 3.405 6.400 1.00 93.81 71 PHE A N 1
ATOM 618 C CA . PHE A 1 71 ? -2.518 2.816 6.859 1.00 93.81 71 PHE A CA 1
ATOM 619 C C . PHE A 1 71 ? -2.322 1.427 7.493 1.00 93.81 71 PHE A C 1
ATOM 621 O O . PHE A 1 71 ? -2.889 1.122 8.545 1.00 93.81 71 PHE A O 1
ATOM 628 N N . GLY A 1 72 ? -1.493 0.586 6.873 1.00 92.81 72 GLY A N 1
ATOM 629 C CA . GLY A 1 72 ? -1.154 -0.747 7.359 1.00 92.81 72 GLY A CA 1
ATOM 630 C C . GLY A 1 72 ? -0.533 -0.745 8.753 1.00 92.81 72 GLY A C 1
ATOM 631 O O . GLY A 1 72 ? -0.916 -1.560 9.589 1.00 92.81 72 GLY A O 1
ATOM 632 N N . GLU A 1 73 ? 0.373 0.187 9.023 1.00 93.56 73 GLU A N 1
ATOM 633 C CA . GLU A 1 73 ? 1.057 0.340 10.308 1.00 93.56 73 GLU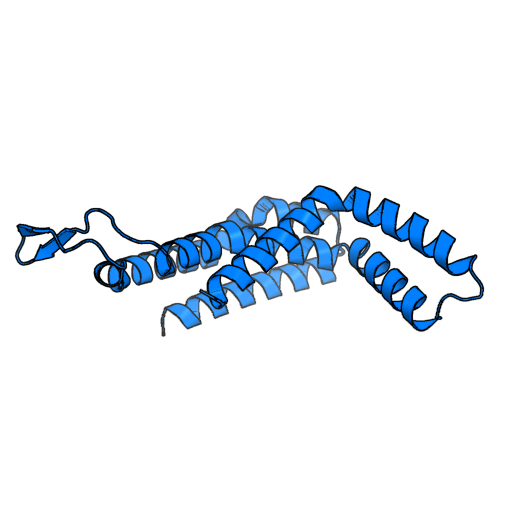 A CA 1
ATOM 634 C C . GLU A 1 73 ? 0.126 0.794 11.427 1.00 93.56 73 GLU A C 1
ATOM 636 O O . GLU A 1 73 ? 0.166 0.248 12.529 1.00 93.56 73 GLU A O 1
ATOM 641 N N . TYR A 1 74 ? -0.722 1.783 11.159 1.00 93.31 74 TYR A N 1
ATOM 642 C CA . TYR A 1 74 ? -1.553 2.384 12.202 1.00 93.31 74 TYR A CA 1
ATOM 643 C C . TYR A 1 74 ? -2.881 1.657 12.421 1.00 93.31 74 TYR A C 1
ATOM 645 O O . TYR A 1 74 ? -3.449 1.762 13.507 1.00 93.31 74 TYR A O 1
ATOM 653 N N . PHE A 1 75 ? -3.375 0.907 11.432 1.00 91.50 75 PHE A N 1
ATOM 654 C CA . PHE A 1 75 ? -4.656 0.207 11.533 1.00 91.50 75 PHE A CA 1
ATOM 655 C C . PHE A 1 75 ? -4.512 -1.315 11.504 1.00 91.50 75 PHE A C 1
ATOM 657 O O . PHE A 1 75 ? -4.863 -2.000 12.470 1.00 91.50 75 PHE A O 1
ATOM 664 N N . TYR A 1 76 ? -3.987 -1.864 10.405 1.00 88.31 76 TYR A N 1
ATOM 665 C CA . TYR A 1 76 ? -3.976 -3.313 10.202 1.00 88.31 76 TYR A CA 1
ATOM 666 C C . TYR A 1 76 ? -3.023 -4.039 11.147 1.00 88.31 76 TYR A C 1
ATOM 668 O O . TYR A 1 76 ? -3.380 -5.090 11.672 1.00 88.31 76 TYR A O 1
ATOM 676 N N . GLU A 1 77 ? -1.830 -3.508 11.394 1.00 89.62 77 GLU A N 1
ATOM 677 C CA . GLU A 1 77 ? -0.862 -4.133 12.290 1.00 89.62 77 GLU A CA 1
ATOM 678 C C . GLU A 1 77 ? -1.418 -4.260 13.728 1.00 89.62 77 GLU A C 1
ATOM 680 O O . GLU A 1 77 ? -1.457 -5.388 14.236 1.00 89.62 77 GLU A O 1
ATOM 685 N N . PRO A 1 78 ? -1.972 -3.202 14.360 1.00 90.44 78 PRO A N 1
ATOM 686 C CA . PRO A 1 78 ? -2.671 -3.312 15.642 1.00 90.44 78 PRO A CA 1
ATOM 687 C C . PRO A 1 78 ? -3.859 -4.281 15.624 1.00 90.44 78 PRO A C 1
ATOM 689 O O . PRO A 1 78 ? -4.038 -5.059 16.568 1.00 90.44 78 PRO A O 1
ATOM 692 N N . LEU A 1 79 ? -4.659 -4.274 14.552 1.00 89.38 79 LEU A N 1
ATOM 693 C CA . LEU A 1 79 ? -5.777 -5.203 14.380 1.00 89.38 79 LEU A CA 1
ATOM 694 C C . LEU A 1 79 ? -5.282 -6.653 14.378 1.00 89.38 79 LEU A C 1
ATOM 696 O O . LEU A 1 79 ? -5.782 -7.490 15.134 1.00 89.38 79 LEU A O 1
ATOM 700 N N . MET A 1 80 ? -4.254 -6.958 13.588 1.00 86.81 80 MET A N 1
ATOM 701 C CA . MET A 1 80 ? -3.696 -8.304 13.495 1.00 86.81 80 MET A CA 1
ATOM 702 C C . MET A 1 80 ? -3.060 -8.741 14.811 1.00 86.81 80 MET A C 1
ATOM 704 O O .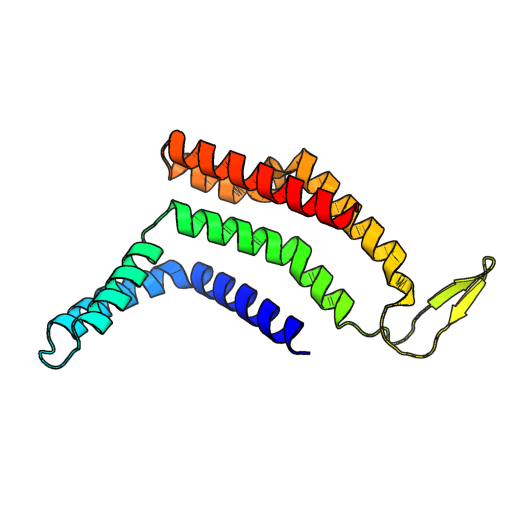 MET A 1 80 ? -3.327 -9.856 15.265 1.00 86.81 80 MET A O 1
ATOM 708 N N . GLN A 1 81 ? -2.302 -7.861 15.473 1.00 85.75 81 GLN A N 1
ATOM 709 C CA . GLN A 1 81 ? -1.745 -8.109 16.806 1.00 85.75 81 GLN A CA 1
ATOM 710 C C . GLN A 1 81 ? -2.834 -8.408 17.843 1.00 85.75 81 GLN A C 1
ATOM 712 O O . GLN A 1 81 ? -2.631 -9.237 18.734 1.00 85.75 81 GLN A O 1
ATOM 717 N N . PHE A 1 82 ? -4.002 -7.769 17.743 1.00 87.94 82 PHE A N 1
ATOM 718 C CA . PHE A 1 82 ? -5.137 -8.093 18.598 1.00 87.94 82 PHE A CA 1
ATOM 719 C C . PHE A 1 82 ? -5.695 -9.490 18.303 1.00 87.94 82 PHE A C 1
ATOM 721 O O . PHE A 1 82 ? -5.852 -10.283 19.235 1.00 87.94 82 PHE A O 1
ATOM 728 N N . MET A 1 83 ? -5.919 -9.815 17.026 1.00 84.38 83 MET A N 1
ATOM 729 C CA . MET A 1 83 ? -6.479 -11.101 16.588 1.00 84.38 83 MET A CA 1
ATOM 730 C C . MET A 1 83 ? -5.594 -12.294 16.980 1.00 84.38 83 MET A C 1
ATOM 732 O O . MET A 1 83 ? -6.097 -13.331 17.423 1.00 84.38 83 MET A O 1
ATOM 736 N N . VAL A 1 84 ? -4.267 -12.154 16.869 1.00 82.06 84 VAL A N 1
ATOM 737 C CA . VAL A 1 84 ? -3.316 -13.210 17.266 1.00 82.06 84 VAL A CA 1
ATOM 738 C C . VAL A 1 84 ? -2.840 -13.111 18.704 1.00 82.06 84 VAL A C 1
ATOM 740 O O . VAL A 1 84 ? -2.178 -14.034 19.186 1.00 82.06 84 VAL A O 1
ATOM 743 N N . GLY A 1 85 ? -3.168 -12.025 19.392 1.00 79.88 85 GLY A N 1
ATOM 744 C CA . GLY A 1 85 ? -2.743 -11.785 20.756 1.00 79.88 85 GLY A CA 1
ATOM 745 C C . GLY A 1 85 ? -3.358 -12.777 21.737 1.00 79.88 85 GLY A C 1
ATOM 746 O O . GLY A 1 85 ? -4.496 -13.239 21.590 1.00 79.88 85 GLY A O 1
ATOM 747 N N . THR A 1 86 ? -2.595 -13.086 22.777 1.00 73.88 86 THR A N 1
ATOM 748 C CA . THR A 1 86 ? -3.086 -13.772 23.972 1.00 73.88 86 THR A CA 1
ATOM 749 C C . THR A 1 86 ? -3.019 -12.818 25.150 1.00 73.88 86 THR A C 1
ATOM 751 O O . THR A 1 86 ? -2.082 -12.025 25.264 1.00 73.88 86 THR A O 1
ATOM 754 N N . ASP A 1 87 ? -4.003 -12.903 26.033 1.00 72.94 87 ASP A N 1
ATOM 755 C CA . ASP A 1 87 ? -3.923 -12.272 27.342 1.00 72.94 87 ASP A CA 1
ATOM 756 C C . ASP A 1 87 ? -3.391 -13.297 28.337 1.00 72.94 87 ASP A C 1
ATOM 758 O O . ASP A 1 87 ? -3.973 -14.366 28.522 1.00 72.94 87 ASP A O 1
ATOM 762 N N . THR A 1 88 ? -2.270 -12.965 28.973 1.00 65.81 88 THR A N 1
ATOM 763 C CA . THR A 1 88 ? -1.685 -13.771 30.049 1.00 65.81 88 THR A CA 1
ATOM 764 C C . THR A 1 88 ? -2.526 -13.703 31.320 1.00 65.81 88 THR A C 1
ATOM 766 O O . THR A 1 88 ? -2.565 -14.674 32.068 1.00 65.81 88 THR A O 1
ATOM 769 N N . ILE A 1 89 ? -3.227 -12.585 31.550 1.00 67.44 89 ILE A N 1
ATOM 770 C CA . ILE A 1 89 ? -4.129 -12.379 32.691 1.00 67.44 89 ILE A CA 1
ATOM 771 C C . ILE A 1 89 ? -5.366 -11.577 32.231 1.00 67.44 89 ILE A C 1
ATOM 773 O O . ILE A 1 89 ? -5.422 -10.355 32.404 1.00 67.44 89 ILE A O 1
ATOM 777 N N . PRO A 1 90 ? -6.339 -12.222 31.569 1.00 67.88 90 PRO A N 1
ATOM 778 C CA . PRO A 1 90 ? -7.543 -11.546 31.101 1.00 67.88 90 PRO A CA 1
ATOM 779 C C . PRO A 1 90 ? -8.485 -11.213 32.263 1.00 67.88 90 PRO A C 1
ATOM 781 O O . PRO A 1 90 ? -8.654 -12.004 33.189 1.00 67.88 90 PRO A O 1
ATOM 784 N N . HIS A 1 91 ? -9.122 -10.045 32.196 1.00 68.25 91 HIS A N 1
ATOM 785 C CA . HIS A 1 91 ? -10.116 -9.600 33.171 1.00 68.25 91 HIS A CA 1
ATOM 786 C C . HIS A 1 91 ? -11.352 -9.086 32.437 1.00 68.25 91 HIS A C 1
ATOM 788 O O . HIS A 1 91 ? -11.224 -8.386 31.433 1.00 68.25 91 HIS A O 1
ATOM 794 N N . ILE A 1 92 ? -12.534 -9.393 32.962 1.00 71.31 92 ILE A N 1
ATOM 795 C CA . ILE A 1 92 ? -13.810 -8.829 32.512 1.00 71.31 92 ILE A CA 1
ATOM 796 C C . ILE A 1 92 ? -14.501 -8.122 33.674 1.00 71.31 92 ILE A C 1
ATOM 798 O O . ILE A 1 92 ? -14.338 -8.509 34.834 1.00 71.31 92 ILE A O 1
ATOM 802 N N . ARG A 1 93 ? -15.283 -7.084 33.369 1.00 67.38 93 ARG A N 1
ATOM 803 C CA . ARG A 1 93 ? -16.209 -6.484 34.332 1.00 67.38 93 ARG A CA 1
ATOM 804 C C . ARG A 1 93 ? -17.562 -7.174 34.209 1.00 67.38 93 ARG A C 1
ATOM 806 O O . ARG A 1 93 ? -18.217 -7.051 33.181 1.00 67.38 93 ARG A O 1
ATOM 813 N N . LEU A 1 94 ? -17.967 -7.869 35.266 1.00 70.31 94 LEU A N 1
ATOM 814 C CA . LEU A 1 94 ? -19.299 -8.455 35.413 1.00 70.31 94 LEU A CA 1
ATOM 815 C C . LEU A 1 94 ? -19.916 -7.872 36.686 1.00 70.31 94 LEU A C 1
ATOM 817 O O . LEU A 1 94 ? -19.292 -7.948 37.744 1.00 70.31 94 LEU A O 1
ATOM 821 N N . ASP A 1 95 ? -21.084 -7.234 36.587 1.00 73.31 95 ASP A N 1
ATOM 822 C CA . ASP A 1 95 ? -21.795 -6.622 37.724 1.00 73.31 95 ASP A CA 1
ATOM 823 C C . ASP A 1 95 ? -20.897 -5.758 38.636 1.00 73.31 95 ASP A C 1
ATOM 825 O O . ASP A 1 95 ? -20.855 -5.916 39.858 1.00 73.31 95 ASP A O 1
ATOM 829 N N . ASN A 1 96 ? -20.121 -4.847 38.033 1.00 73.38 96 ASN A N 1
ATOM 830 C CA . ASN A 1 96 ? -19.152 -3.977 38.717 1.00 73.38 96 ASN A CA 1
ATOM 831 C C . ASN A 1 96 ? -17.999 -4.691 39.460 1.00 73.38 96 ASN A C 1
ATOM 833 O O . ASN A 1 96 ? -17.225 -4.034 40.160 1.00 73.38 96 ASN A O 1
ATOM 837 N N . ARG A 1 97 ? -17.816 -6.005 39.279 1.00 67.56 97 ARG A N 1
ATOM 838 C CA . ARG A 1 97 ? -16.686 -6.774 39.822 1.00 67.56 97 ARG A CA 1
ATOM 839 C C . ARG A 1 97 ? -15.703 -7.158 38.720 1.00 67.56 97 ARG A C 1
ATOM 841 O O . ARG A 1 97 ? -16.102 -7.494 37.607 1.00 67.56 97 ARG A O 1
ATOM 848 N N . LEU A 1 98 ? -14.407 -7.107 39.038 1.00 73.56 98 LEU A N 1
ATOM 849 C CA . LEU A 1 98 ? -13.356 -7.634 38.168 1.00 73.56 98 LEU A CA 1
ATOM 850 C C . LEU A 1 98 ? -13.308 -9.158 38.330 1.00 73.56 98 LEU A C 1
ATOM 852 O O . LEU A 1 98 ? -13.018 -9.651 39.419 1.00 73.56 98 LEU A O 1
ATOM 856 N N . VAL A 1 99 ? -13.584 -9.893 37.256 1.00 77.31 99 VAL A N 1
ATOM 857 C CA . VAL A 1 99 ? -13.458 -11.354 37.214 1.00 77.31 99 VAL A CA 1
ATOM 858 C C . VAL A 1 99 ? -12.266 -11.706 36.338 1.00 77.31 99 VAL A C 1
ATOM 860 O O . VAL A 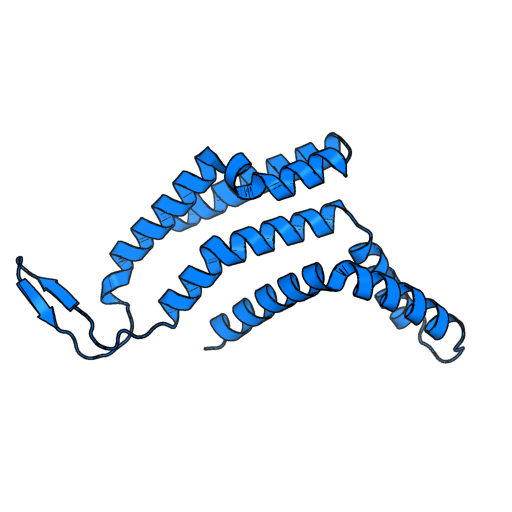1 99 ? -12.184 -11.274 35.188 1.00 77.31 99 VAL A O 1
ATOM 863 N N . GLN A 1 100 ? -11.333 -12.478 36.890 1.00 75.69 100 GLN A N 1
ATOM 864 C CA . GLN A 1 100 ? -10.173 -12.977 36.164 1.00 75.69 100 GLN A CA 1
ATOM 865 C C . GLN A 1 100 ? -10.575 -14.209 35.347 1.00 75.69 100 GLN A C 1
ATOM 867 O O . GLN A 1 100 ? -11.165 -15.153 35.872 1.00 75.69 100 GLN A O 1
ATOM 872 N N . LEU A 1 101 ? -10.267 -14.189 34.055 1.00 70.75 101 LEU A N 1
ATOM 873 C CA . LEU A 1 101 ? -10.481 -15.309 33.147 1.00 70.75 101 LEU A CA 1
ATOM 874 C C . LEU A 1 101 ? -9.214 -16.166 33.055 1.00 70.75 101 LEU A C 1
ATOM 876 O O . LEU A 1 101 ? -8.106 -15.716 33.359 1.00 70.75 101 LEU A O 1
ATOM 880 N N . LEU A 1 102 ? -9.376 -17.409 32.598 1.00 69.94 102 LEU A N 1
ATOM 881 C CA . LEU A 1 102 ? -8.234 -18.241 32.231 1.00 69.94 102 LEU A CA 1
ATOM 882 C C . LEU A 1 102 ? -7.444 -17.575 31.090 1.00 69.94 102 LEU A C 1
ATOM 884 O O . LEU A 1 102 ? -8.061 -16.971 30.205 1.00 69.94 102 LEU A O 1
ATOM 888 N N . PRO A 1 103 ? -6.105 -17.701 31.078 1.00 68.12 103 PRO A N 1
ATOM 889 C CA . PRO A 1 103 ? -5.278 -17.204 29.986 1.00 68.12 103 PRO A CA 1
ATOM 890 C C . PRO A 1 103 ? -5.789 -17.723 28.646 1.00 68.12 103 PRO A C 1
ATOM 892 O O . PRO A 1 103 ? -6.117 -18.903 28.501 1.00 68.12 103 PRO A O 1
ATOM 895 N N . GLY A 1 104 ? -5.874 -16.843 27.657 1.00 72.75 104 GLY A N 1
ATOM 896 C CA . GLY A 1 104 ? -6.531 -17.201 26.412 1.00 72.75 104 GLY A CA 1
ATOM 897 C C . GLY A 1 104 ? -6.589 -16.075 25.397 1.00 72.75 104 GLY A C 1
ATOM 898 O O . GLY A 1 104 ? -5.949 -15.030 25.529 1.00 72.75 104 GLY A O 1
ATOM 899 N N . ARG A 1 105 ? -7.356 -16.319 24.335 1.00 76.06 105 ARG A N 1
ATOM 900 C CA . ARG A 1 105 ? -7.598 -15.348 23.265 1.00 76.06 105 ARG A CA 1
ATOM 901 C C . ARG A 1 105 ? -8.417 -14.161 23.780 1.00 76.06 105 ARG A C 1
ATOM 903 O O . ARG A 1 105 ? -9.233 -14.283 24.693 1.00 76.06 105 ARG A O 1
ATOM 910 N N . ARG A 1 106 ? -8.252 -13.013 23.126 1.00 83.69 106 ARG A N 1
ATOM 911 C CA . ARG A 1 106 ? -8.873 -11.733 23.504 1.00 83.69 106 ARG A CA 1
ATOM 912 C C . ARG A 1 106 ? -10.330 -11.575 23.054 1.00 83.69 106 ARG A C 1
ATOM 914 O O . ARG A 1 106 ? -10.825 -10.458 22.995 1.00 83.69 106 ARG A O 1
ATOM 921 N N . ALA A 1 107 ? -11.037 -12.670 22.765 1.00 81.88 107 ALA A N 1
ATOM 922 C CA . ALA A 1 107 ? -12.405 -12.628 22.234 1.00 81.88 107 ALA A CA 1
ATOM 923 C C . ALA A 1 107 ? -13.376 -11.833 23.129 1.00 81.88 107 ALA A C 1
ATOM 925 O O . ALA A 1 107 ? -14.244 -11.128 22.630 1.00 81.88 107 ALA A O 1
ATOM 926 N N . HIS A 1 108 ? -13.180 -11.876 24.449 1.00 82.38 108 HIS A N 1
ATOM 927 C CA . HIS A 1 108 ? -13.969 -11.103 25.411 1.00 82.38 108 HIS A CA 1
ATOM 928 C C . HIS A 1 108 ? -13.823 -9.574 25.262 1.00 82.38 108 HIS A C 1
ATOM 930 O O . HIS A 1 108 ? -14.715 -8.852 25.684 1.00 82.38 108 HIS A O 1
ATOM 936 N N . LYS A 1 109 ? -12.733 -9.083 24.653 1.00 86.19 109 LYS A N 1
ATOM 937 C CA . LYS A 1 109 ? -12.487 -7.657 24.356 1.00 86.19 109 LYS A CA 1
ATOM 938 C C . LYS A 1 109 ? -12.932 -7.256 22.949 1.00 86.19 109 LYS A C 1
ATOM 940 O O . LYS A 1 109 ? -12.735 -6.111 22.560 1.00 86.19 109 LYS A O 1
ATOM 945 N N . MET A 1 110 ? -13.473 -8.189 22.161 1.00 87.94 110 MET A N 1
ATOM 946 C CA . MET A 1 110 ? -13.835 -7.935 20.765 1.00 87.94 110 MET A CA 1
ATOM 947 C C . MET A 1 110 ? -14.836 -6.776 20.614 1.00 87.94 110 MET A C 1
ATOM 949 O O . MET A 1 110 ? -14.580 -5.925 19.769 1.00 87.94 110 MET A O 1
ATOM 953 N N . PRO A 1 111 ? -15.914 -6.665 21.423 1.00 88.19 111 PRO A N 1
ATOM 954 C CA . PRO A 1 111 ? -16.851 -5.547 21.291 1.00 88.19 111 PRO A CA 1
ATOM 955 C C . PRO A 1 111 ? -16.185 -4.185 21.530 1.00 88.19 111 PRO A C 1
ATOM 957 O O . PRO A 1 111 ? -16.361 -3.264 20.738 1.00 88.19 111 PRO A O 1
ATOM 960 N N . ASP A 1 112 ? -15.359 -4.081 22.574 1.00 88.31 112 ASP A N 1
ATOM 961 C CA . ASP A 1 112 ? -14.631 -2.849 22.895 1.00 88.31 112 ASP A CA 1
ATOM 962 C C . ASP A 1 112 ? -13.640 -2.488 21.782 1.00 88.31 112 ASP A C 1
ATOM 964 O O . ASP A 1 112 ? -13.561 -1.334 21.367 1.00 88.31 112 ASP A O 1
ATOM 968 N N . LYS A 1 113 ? -12.928 -3.483 21.234 1.00 89.75 113 LYS A N 1
ATOM 969 C CA . LYS A 1 113 ? -12.002 -3.264 20.117 1.00 89.75 113 LYS A CA 1
ATOM 970 C C . LYS A 1 113 ? -12.678 -2.876 18.817 1.00 89.75 113 LYS A C 1
ATOM 972 O O . LYS A 1 113 ? -12.131 -2.038 18.111 1.00 89.75 113 LYS A O 1
ATOM 977 N N . ILE A 1 114 ? -13.849 -3.428 18.512 1.00 90.12 114 ILE A N 1
ATOM 978 C CA . ILE A 1 114 ? -14.631 -2.994 17.350 1.00 90.12 114 ILE A CA 1
ATOM 979 C C . ILE A 1 114 ? -14.974 -1.507 17.486 1.00 90.12 114 ILE A C 1
ATOM 981 O O . ILE A 1 114 ? -14.761 -0.754 16.541 1.00 90.12 114 ILE A O 1
ATOM 985 N N . ASN A 1 115 ? -15.409 -1.060 18.669 1.00 91.00 115 ASN A N 1
ATOM 986 C CA . ASN A 1 115 ? -15.683 0.359 18.912 1.00 91.00 115 ASN A CA 1
ATOM 987 C C . ASN A 1 115 ? -14.425 1.230 18.765 1.00 91.00 115 ASN A C 1
ATOM 989 O O . ASN A 1 115 ? -14.495 2.296 18.155 1.00 91.00 115 ASN A O 1
ATOM 993 N N . GLU A 1 116 ? -13.272 0.779 19.274 1.00 93.06 116 GLU A N 1
ATOM 994 C CA . GLU A 1 116 ? -11.992 1.476 19.073 1.00 93.06 116 GLU A CA 1
ATOM 995 C C . GLU A 1 116 ? -11.628 1.593 17.581 1.00 93.06 116 GLU A C 1
ATOM 997 O O . GLU A 1 116 ? -11.242 2.669 17.129 1.00 93.06 116 GLU A O 1
ATOM 1002 N N . TRP A 1 117 ? -11.775 0.517 16.798 1.00 94.12 117 TRP A N 1
ATOM 1003 C CA . TRP A 1 117 ? -11.490 0.525 15.358 1.00 94.12 117 TRP A CA 1
ATOM 1004 C C . TRP A 1 117 ? -12.449 1.424 14.576 1.00 94.12 117 TRP A C 1
ATOM 1006 O O . TRP A 1 117 ? -12.005 2.166 13.703 1.00 94.12 117 TRP A O 1
ATOM 1016 N N . ILE A 1 118 ? -13.744 1.402 14.905 1.00 93.94 118 ILE A N 1
ATOM 1017 C CA . ILE A 1 118 ? -14.741 2.299 14.307 1.00 93.94 118 ILE A CA 1
ATOM 1018 C C . ILE A 1 118 ? -14.400 3.757 14.625 1.00 93.94 118 ILE A C 1
ATOM 1020 O O . ILE A 1 118 ? -14.434 4.589 13.721 1.00 93.94 118 ILE A O 1
ATOM 1024 N N . SER A 1 119 ? -14.039 4.069 15.875 1.00 94.25 119 SER A N 1
ATOM 1025 C CA . SER A 1 119 ? -13.630 5.423 16.269 1.00 94.25 119 SER A CA 1
ATOM 1026 C C . SER A 1 119 ? -12.394 5.873 15.496 1.00 94.25 119 SER A C 1
ATOM 1028 O O . SER A 1 119 ? -12.398 6.961 14.935 1.00 94.25 119 SER A O 1
ATOM 1030 N N . PHE A 1 120 ? -11.374 5.015 15.397 1.00 94.69 120 PHE A N 1
ATOM 1031 C CA . PHE A 1 120 ? -10.168 5.306 14.623 1.00 94.69 120 PHE A CA 1
ATOM 1032 C C . PHE A 1 120 ? -10.490 5.604 13.154 1.00 94.69 120 PHE A C 1
ATOM 1034 O O . PHE A 1 120 ? -10.011 6.593 12.608 1.00 94.69 120 PHE A O 1
ATOM 1041 N N . LEU A 1 121 ? -11.310 4.769 12.507 1.00 94.75 121 LEU A N 1
ATOM 1042 C CA . LEU A 1 121 ? -11.680 4.961 11.102 1.00 94.75 121 LEU A CA 1
ATOM 1043 C C . LEU A 1 121 ? -12.549 6.206 10.895 1.00 94.75 121 LEU A C 1
ATOM 1045 O O . LEU A 1 121 ? -12.423 6.861 9.864 1.00 94.75 121 LEU A O 1
ATOM 1049 N N . ASN A 1 122 ? -13.402 6.549 11.862 1.00 95.25 122 ASN A N 1
ATOM 1050 C CA . ASN A 1 122 ? -14.176 7.785 11.836 1.00 95.25 122 ASN A CA 1
ATOM 1051 C C . ASN A 1 122 ? -13.264 9.014 11.932 1.00 95.25 122 ASN A C 1
ATOM 1053 O O . ASN A 1 122 ? -13.373 9.929 11.123 1.00 95.25 122 ASN A O 1
ATOM 1057 N N . ASP A 1 123 ? -12.327 9.012 12.880 1.00 94.94 123 ASP A N 1
ATOM 1058 C CA . ASP A 1 123 ? -11.371 10.107 13.053 1.00 94.94 123 ASP A CA 1
ATOM 1059 C C . ASP A 1 123 ? -10.464 10.245 11.826 1.00 94.94 123 ASP A C 1
ATOM 1061 O O . ASP A 1 123 ? -10.195 11.361 11.375 1.00 94.94 123 ASP A O 1
ATOM 1065 N N . LEU A 1 124 ? -10.040 9.113 11.252 1.00 94.44 124 LEU A N 1
ATOM 1066 C CA . LEU A 1 124 ? -9.277 9.067 10.012 1.00 94.44 124 LEU A CA 1
ATOM 1067 C C . LEU A 1 124 ? -10.075 9.649 8.849 1.00 94.44 124 LEU A C 1
ATOM 1069 O O . LEU A 1 124 ? -9.528 10.441 8.098 1.00 94.44 124 LEU A O 1
ATOM 1073 N N . LYS A 1 125 ? -11.350 9.288 8.696 1.00 93.25 125 LYS A N 1
ATOM 1074 C CA . LYS A 1 125 ? -12.221 9.830 7.647 1.00 93.25 125 LYS A CA 1
ATOM 1075 C C . LYS A 1 125 ? -12.298 11.357 7.708 1.00 93.25 125 LYS A C 1
ATOM 1077 O O . LYS A 1 125 ? -12.129 12.009 6.684 1.00 93.25 125 LYS A O 1
ATOM 1082 N N . GLU A 1 126 ? -12.508 11.920 8.895 1.00 92.50 126 GLU A N 1
ATOM 1083 C CA . GLU A 1 126 ? -12.638 13.373 9.070 1.00 92.50 126 GLU A CA 1
ATOM 1084 C C . GLU A 1 126 ? -11.294 14.113 8.930 1.00 92.50 126 GLU A C 1
ATOM 1086 O O . GLU A 1 126 ? -11.264 15.284 8.557 1.00 92.50 126 GLU A O 1
ATOM 1091 N N . ASN A 1 127 ? -10.168 13.442 9.206 1.00 92.81 127 ASN A N 1
ATOM 1092 C CA . ASN A 1 127 ? -8.844 14.070 9.285 1.00 92.81 127 ASN A CA 1
ATOM 1093 C C . ASN A 1 127 ? -7.786 13.406 8.386 1.00 92.81 127 ASN A C 1
ATOM 1095 O O . ASN A 1 127 ? -6.589 13.484 8.681 1.00 92.81 127 ASN A O 1
ATOM 1099 N N . PHE A 1 128 ? -8.180 12.745 7.293 1.00 92.19 128 PHE A N 1
ATOM 1100 C CA . PHE A 1 128 ? -7.245 11.909 6.525 1.00 92.19 128 PHE A CA 1
ATOM 1101 C C . PHE A 1 128 ? -6.094 12.707 5.914 1.00 92.19 128 PHE A C 1
ATOM 1103 O O . PHE A 1 128 ? -4.985 12.195 5.793 1.00 92.19 128 PHE A O 1
ATOM 1110 N N . TYR A 1 129 ? -6.332 13.975 5.579 1.00 91.62 129 TYR A N 1
ATOM 1111 C CA . TYR A 1 129 ? -5.307 14.874 5.059 1.00 91.62 129 TYR A CA 1
ATOM 1112 C C . TYR A 1 129 ? -4.206 15.171 6.087 1.00 91.62 129 TYR A C 1
ATOM 1114 O O . TYR A 1 129 ? -3.072 15.440 5.706 1.00 91.62 129 TYR A O 1
ATOM 1122 N N . ILE A 1 130 ? -4.522 15.112 7.387 1.00 93.75 130 ILE A N 1
ATOM 1123 C CA . ILE A 1 130 ? -3.530 15.210 8.466 1.00 93.75 130 ILE A CA 1
ATOM 1124 C C . ILE A 1 130 ? -2.797 13.880 8.596 1.00 93.75 130 ILE A C 1
ATOM 1126 O O . ILE A 1 130 ? -1.573 13.857 8.691 1.00 93.75 130 ILE A O 1
ATOM 1130 N N . PHE A 1 131 ? -3.549 12.778 8.582 1.00 95.25 131 PHE A N 1
ATOM 1131 C CA . PHE A 1 131 ? -3.000 11.436 8.737 1.00 95.25 131 PHE A CA 1
ATOM 1132 C C . PHE A 1 131 ? -1.994 11.083 7.631 1.00 95.25 131 PHE A C 1
ATOM 1134 O O . PHE A 1 131 ? -0.912 10.600 7.937 1.00 95.25 131 PHE A O 1
ATOM 1141 N N . PHE A 1 132 ? -2.315 11.393 6.372 1.00 96.00 132 PHE A N 1
ATOM 1142 C CA . PHE A 1 132 ? -1.432 11.223 5.209 1.00 96.00 132 PHE A CA 1
ATOM 1143 C C . PHE A 1 132 ? -0.647 12.496 4.866 1.00 96.00 132 PHE A C 1
ATOM 1145 O O . PHE A 1 132 ? -0.288 12.723 3.712 1.00 96.00 132 PHE A O 1
ATOM 1152 N N . GLY A 1 133 ? -0.437 13.394 5.833 1.00 95.81 133 GLY A N 1
ATOM 1153 C CA . GLY A 1 133 ? 0.078 14.734 5.551 1.00 95.81 133 GLY A CA 1
ATOM 1154 C C . GLY A 1 133 ? 1.444 14.739 4.859 1.00 95.81 133 GLY A C 1
ATOM 1155 O O . GLY A 1 133 ? 1.683 15.572 3.986 1.00 95.81 133 GLY A O 1
ATOM 1156 N N . GLN A 1 134 ? 2.330 13.800 5.206 1.00 96.06 134 GLN A N 1
ATOM 1157 C CA . GLN A 1 134 ? 3.648 13.690 4.573 1.00 96.06 134 GLN A CA 1
ATOM 1158 C C . GLN A 1 134 ? 3.535 13.165 3.139 1.00 96.06 134 GLN A C 1
ATOM 1160 O O . GLN A 1 134 ? 4.118 13.737 2.221 1.00 96.06 134 GLN A O 1
ATOM 1165 N N . GLU A 1 135 ? 2.750 12.114 2.930 1.00 96.44 135 GLU A N 1
ATOM 1166 C CA . GLU A 1 135 ? 2.540 11.472 1.635 1.00 96.44 135 GLU A CA 1
ATOM 1167 C C . GLU A 1 135 ? 1.826 12.408 0.660 1.00 96.44 135 GLU A C 1
ATOM 1169 O O . GLU A 1 135 ? 2.218 12.509 -0.502 1.00 96.44 135 GLU A O 1
ATOM 1174 N N . LEU A 1 136 ? 0.819 13.148 1.132 1.00 96.88 136 LEU A N 1
ATOM 1175 C CA . LEU A 1 136 ? 0.112 14.146 0.332 1.00 96.88 136 LEU A CA 1
ATOM 1176 C C . LEU A 1 136 ? 1.007 15.336 -0.018 1.00 96.88 136 LEU A C 1
ATOM 1178 O O . LEU A 1 136 ? 0.906 15.851 -1.129 1.00 96.88 136 LEU A O 1
ATOM 1182 N N . LEU A 1 137 ? 1.910 15.751 0.876 1.00 96.88 137 LEU A N 1
ATOM 1183 C CA . LEU A 1 137 ? 2.890 16.789 0.557 1.00 96.88 137 LEU A CA 1
ATOM 1184 C C . LEU A 1 137 ? 3.848 16.318 -0.545 1.00 96.88 137 LEU A C 1
ATOM 1186 O O . LEU A 1 137 ? 4.035 17.020 -1.537 1.00 96.88 137 LEU A O 1
ATOM 1190 N N . ILE A 1 138 ? 4.382 15.098 -0.421 1.00 95.94 138 ILE A N 1
ATOM 1191 C CA . ILE A 1 138 ? 5.232 14.488 -1.454 1.00 95.94 138 ILE A CA 1
ATOM 1192 C C . ILE A 1 138 ? 4.470 14.394 -2.780 1.00 95.94 138 ILE A C 1
ATOM 1194 O O . ILE A 1 138 ? 5.028 14.704 -3.835 1.00 95.94 138 ILE A O 1
ATOM 1198 N N . ALA A 1 139 ? 3.197 13.993 -2.742 1.00 96.88 139 ALA A N 1
ATOM 1199 C CA . ALA A 1 139 ? 2.347 13.898 -3.921 1.00 96.88 139 ALA A CA 1
ATOM 1200 C C . ALA A 1 139 ? 2.150 15.248 -4.607 1.00 96.88 139 ALA A C 1
ATOM 1202 O O . ALA A 1 139 ? 2.286 15.331 -5.827 1.00 96.88 139 ALA A O 1
ATOM 1203 N N . LEU A 1 140 ? 1.886 16.295 -3.827 1.00 96.25 140 LEU A N 1
ATOM 1204 C CA . LEU A 1 140 ? 1.697 17.653 -4.322 1.00 96.25 140 LEU A CA 1
ATOM 1205 C C . LEU A 1 140 ? 2.954 18.187 -5.027 1.00 96.25 140 LEU A C 1
ATOM 1207 O O . LEU A 1 140 ? 2.850 18.859 -6.048 1.00 96.25 140 LEU A O 1
ATOM 1211 N N . GLU A 1 141 ? 4.141 17.869 -4.508 1.00 96.25 141 GLU A N 1
ATOM 1212 C CA . GLU A 1 141 ? 5.423 18.278 -5.101 1.00 96.25 141 GLU A CA 1
ATOM 1213 C C . GLU A 1 141 ? 5.823 17.429 -6.321 1.00 96.25 141 GLU A C 1
ATOM 1215 O O . GLU A 1 141 ? 6.610 17.863 -7.167 1.00 96.25 141 GLU A O 1
ATOM 1220 N N . SER A 1 142 ? 5.312 16.199 -6.411 1.00 95.19 142 SER A N 1
ATOM 1221 C CA . SER A 1 142 ? 5.813 15.177 -7.337 1.00 95.19 142 SER A CA 1
ATOM 1222 C C . SER A 1 142 ? 4.914 14.883 -8.532 1.00 95.19 142 SER A C 1
ATOM 1224 O O . SER A 1 142 ? 5.425 14.394 -9.550 1.00 95.19 142 SER A O 1
ATOM 1226 N N . LEU A 1 143 ? 3.607 15.109 -8.397 1.00 97.00 143 LEU A N 1
ATOM 1227 C CA . LEU A 1 143 ? 2.578 14.765 -9.377 1.00 97.00 143 LEU A CA 1
ATOM 1228 C C . LEU A 1 143 ? 2.015 16.022 -10.052 1.00 97.00 143 LEU A C 1
ATOM 1230 O O . LEU A 1 143 ? 2.158 17.137 -9.561 1.00 97.00 143 LEU A O 1
ATOM 1234 N N . ASN A 1 144 ? 1.371 15.840 -11.205 1.00 97.00 144 ASN A N 1
ATOM 1235 C CA . ASN A 1 144 ? 0.548 16.899 -11.787 1.00 97.00 144 ASN A CA 1
ATOM 1236 C C . ASN A 1 144 ? -0.800 16.993 -11.038 1.00 97.00 144 ASN A C 1
ATOM 1238 O O . ASN A 1 144 ? -1.169 16.091 -10.286 1.00 97.00 144 ASN A O 1
ATOM 1242 N N . ASN A 1 145 ? -1.549 18.072 -11.272 1.00 96.25 145 ASN A N 1
ATOM 1243 C CA . ASN A 1 145 ? -2.813 18.323 -10.571 1.00 96.25 145 ASN A CA 1
ATOM 1244 C C . ASN A 1 145 ? -3.872 17.229 -10.792 1.00 96.25 145 ASN A C 1
ATOM 1246 O O . ASN A 1 145 ? -4.673 16.982 -9.896 1.00 96.25 145 ASN A O 1
ATOM 1250 N N . GLU A 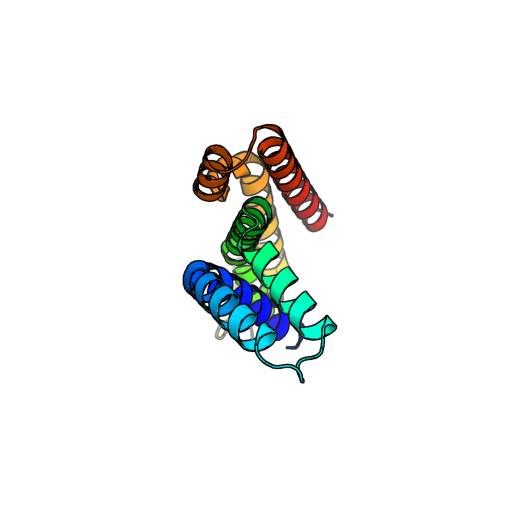1 146 ? -3.890 16.593 -11.966 1.00 96.94 146 GLU A N 1
ATOM 1251 C CA . GLU A 1 146 ? -4.852 15.535 -12.294 1.00 96.94 146 GLU A CA 1
ATOM 1252 C C . GLU A 1 146 ? -4.535 14.254 -11.513 1.00 96.94 146 GLU A C 1
ATOM 1254 O O . GLU A 1 146 ? -5.388 13.740 -10.795 1.00 96.94 146 GLU A O 1
ATOM 1259 N N . ASP A 1 147 ? -3.282 13.799 -11.560 1.00 96.62 147 ASP A N 1
ATOM 1260 C CA . ASP A 1 147 ? -2.812 12.626 -10.820 1.00 96.62 147 ASP A CA 1
ATOM 1261 C C . ASP A 1 147 ? -2.908 12.815 -9.303 1.00 96.62 147 ASP A C 1
ATOM 1263 O O . ASP A 1 147 ? -3.212 11.861 -8.584 1.00 96.62 147 ASP A O 1
ATOM 1267 N N . PHE A 1 148 ? -2.643 14.030 -8.814 1.00 97.31 148 PHE A N 1
ATOM 1268 C CA . PHE A 1 148 ? -2.815 14.374 -7.407 1.00 97.31 148 PHE A CA 1
ATOM 1269 C C . PHE A 1 148 ? -4.290 14.323 -6.994 1.00 97.31 148 PHE A C 1
ATOM 1271 O O . PHE A 1 148 ? -4.609 13.691 -5.989 1.00 97.31 148 PHE A O 1
ATOM 1278 N N . GLY A 1 149 ? -5.182 14.947 -7.773 1.00 96.44 149 GLY A N 1
ATOM 1279 C CA . GLY A 1 149 ? -6.622 14.921 -7.506 1.00 96.44 149 GLY A CA 1
ATOM 1280 C C . GLY A 1 149 ? -7.162 13.493 -7.480 1.00 96.44 149 GLY A C 1
ATOM 1281 O O . GLY A 1 149 ? -7.820 13.098 -6.525 1.00 96.44 149 GLY A O 1
ATOM 1282 N N . GLU A 1 150 ? -6.776 12.671 -8.459 1.00 96.69 150 GLU A N 1
ATOM 1283 C CA . GLU A 1 150 ? -7.183 11.267 -8.505 1.00 96.69 150 GLU A CA 1
ATOM 1284 C C . GLU A 1 150 ? -6.663 10.466 -7.299 1.00 96.69 150 GLU A C 1
ATOM 1286 O O . GLU A 1 150 ? -7.382 9.636 -6.743 1.00 96.69 150 GLU A O 1
ATOM 1291 N N . LEU A 1 151 ? -5.413 10.689 -6.875 1.00 96.00 151 LEU A N 1
ATOM 1292 C CA . LEU A 1 151 ? -4.864 10.057 -5.673 1.00 96.00 151 LEU A CA 1
ATOM 1293 C C . LEU A 1 151 ? -5.675 10.441 -4.429 1.00 96.00 151 LEU A C 1
ATOM 1295 O O . LEU A 1 151 ? -6.032 9.565 -3.642 1.00 96.00 151 LEU A O 1
ATOM 1299 N N . PHE A 1 152 ? -5.943 11.735 -4.263 1.00 95.62 152 PHE A N 1
ATOM 1300 C CA . PHE A 1 152 ? -6.659 12.288 -3.118 1.00 95.62 152 PHE A CA 1
ATOM 1301 C C . PHE A 1 152 ? -8.083 11.723 -3.026 1.00 95.62 152 PHE A C 1
ATOM 1303 O O . PHE A 1 152 ? -8.447 11.146 -2.000 1.00 95.62 152 PHE A O 1
ATOM 1310 N N . ASP A 1 153 ? -8.835 11.783 -4.126 1.00 95.56 153 ASP A N 1
ATOM 1311 C CA . ASP A 1 153 ? -10.212 11.287 -4.206 1.00 95.56 153 ASP A CA 1
ATOM 1312 C C . ASP A 1 153 ? -10.279 9.770 -3.963 1.00 95.56 153 ASP A C 1
ATOM 1314 O O . ASP A 1 153 ? -11.164 9.266 -3.263 1.00 95.56 153 ASP A O 1
ATOM 1318 N N . ASN A 1 154 ? -9.318 9.011 -4.503 1.00 94.94 154 ASN A N 1
ATOM 1319 C CA . ASN A 1 154 ? -9.241 7.567 -4.286 1.00 94.94 154 ASN A CA 1
ATOM 1320 C C . ASN A 1 154 ? -8.930 7.212 -2.825 1.00 94.94 154 ASN A C 1
ATOM 1322 O O . ASN A 1 154 ? -9.493 6.242 -2.309 1.00 94.94 154 ASN A O 1
ATOM 1326 N N . LEU A 1 155 ? -8.057 7.974 -2.155 1.00 94.06 155 LEU A N 1
ATOM 1327 C CA . LEU A 1 155 ? -7.758 7.787 -0.732 1.00 94.06 155 LEU A CA 1
ATOM 1328 C C . LEU A 1 155 ? -8.993 8.066 0.125 1.00 94.06 155 LEU A C 1
ATOM 1330 O O . LEU A 1 155 ? -9.376 7.217 0.932 1.00 94.06 155 LEU A O 1
ATOM 1334 N N . GLU A 1 156 ? -9.660 9.197 -0.099 1.00 94.31 156 GLU A N 1
ATOM 1335 C CA . GLU A 1 156 ? -10.894 9.551 0.603 1.00 94.31 156 GLU A CA 1
ATOM 1336 C C . GLU A 1 156 ? -11.975 8.476 0.400 1.00 94.31 156 GLU A C 1
ATOM 1338 O O . GLU A 1 156 ? -12.583 7.984 1.357 1.00 94.31 156 GLU A O 1
ATOM 1343 N N . CYS A 1 157 ? -12.181 8.035 -0.845 1.00 94.62 157 CYS A N 1
ATOM 1344 C CA . CYS A 1 157 ? -13.127 6.971 -1.168 1.00 94.62 157 CYS A CA 1
ATOM 1345 C C . CYS A 1 157 ? -12.767 5.646 -0.474 1.00 94.62 157 CYS A C 1
ATOM 1347 O O . CYS A 1 157 ? -13.650 4.951 0.039 1.00 94.62 157 CYS A O 1
ATOM 1349 N N . GLY A 1 158 ? -11.481 5.287 -0.442 1.00 92.88 158 GLY A N 1
ATOM 1350 C CA . GLY A 1 158 ? -10.987 4.073 0.206 1.00 92.88 158 GLY A CA 1
ATOM 1351 C C . GLY A 1 158 ? -11.255 4.057 1.711 1.00 92.88 158 GLY A C 1
ATOM 1352 O O . GLY A 1 158 ? -11.758 3.061 2.234 1.00 92.88 158 GLY A O 1
ATOM 1353 N N . ILE A 1 159 ? -10.994 5.172 2.395 1.00 93.31 159 ILE A N 1
ATOM 1354 C CA . ILE A 1 159 ? -11.222 5.320 3.841 1.00 93.31 159 ILE A CA 1
ATOM 1355 C C . ILE A 1 159 ? -12.715 5.272 4.160 1.00 93.31 159 ILE A C 1
ATOM 1357 O O . ILE A 1 159 ? -13.125 4.549 5.068 1.00 93.31 159 ILE A O 1
ATOM 1361 N N . ASN A 1 160 ? -13.540 5.973 3.376 1.00 93.56 160 ASN A N 1
ATOM 1362 C CA . ASN A 1 160 ? -14.994 5.936 3.523 1.00 93.56 160 ASN A CA 1
ATOM 1363 C C . ASN A 1 160 ? -15.536 4.505 3.407 1.00 93.56 160 ASN A C 1
ATOM 1365 O O . ASN A 1 160 ? -16.298 4.057 4.264 1.00 93.56 160 ASN A O 1
ATOM 1369 N N . LYS A 1 161 ? -15.080 3.747 2.403 1.00 92.94 161 LYS A N 1
ATOM 1370 C CA . LYS A 1 161 ? -15.457 2.335 2.235 1.00 92.94 161 LYS A CA 1
ATOM 1371 C C . LYS A 1 161 ? -14.992 1.461 3.396 1.00 92.94 161 LYS A C 1
ATOM 1373 O O . LYS A 1 161 ? -15.744 0.585 3.821 1.00 92.94 161 LYS A O 1
ATOM 1378 N N . ALA A 1 162 ? -13.777 1.678 3.903 1.00 89.75 162 ALA A N 1
ATOM 1379 C CA . ALA A 1 162 ? -13.271 0.946 5.060 1.00 89.75 162 ALA A CA 1
ATOM 1380 C C . ALA A 1 162 ? -14.153 1.204 6.290 1.00 89.75 162 ALA A C 1
ATOM 1382 O O . ALA A 1 162 ? -14.632 0.255 6.904 1.00 89.75 162 ALA A O 1
ATOM 1383 N N . TYR A 1 163 ? -14.451 2.468 6.596 1.00 92.75 163 TYR A N 1
ATOM 1384 C CA . TYR A 1 163 ? -15.345 2.842 7.692 1.00 92.75 163 TYR A CA 1
ATOM 1385 C C . TYR A 1 163 ? -16.735 2.200 7.559 1.00 92.75 163 TYR A C 1
ATOM 1387 O O . TYR A 1 163 ? -17.200 1.526 8.478 1.00 92.75 163 TYR A O 1
ATOM 1395 N N . GLU A 1 164 ? -17.374 2.326 6.392 1.00 92.25 164 GLU A N 1
ATOM 1396 C CA . GLU A 1 164 ? -18.692 1.733 6.133 1.00 92.25 164 GLU A CA 1
ATOM 1397 C C . GLU A 1 164 ? -18.715 0.211 6.306 1.00 92.25 164 GLU A C 1
ATOM 1399 O O . GLU A 1 164 ? -19.749 -0.349 6.666 1.00 92.25 164 GLU A O 1
ATOM 1404 N N . HIS A 1 165 ? -17.603 -0.470 6.027 1.00 87.94 165 HIS A N 1
ATOM 1405 C CA . HIS A 1 165 ? -17.508 -1.915 6.197 1.00 87.94 165 HIS A CA 1
ATOM 1406 C C . HIS A 1 165 ? -17.450 -2.330 7.671 1.00 87.94 165 HIS A C 1
ATOM 1408 O O . HIS A 1 165 ? -18.009 -3.361 8.020 1.00 87.94 165 HIS A O 1
ATOM 1414 N N . PHE A 1 166 ? -16.804 -1.536 8.530 1.00 82.56 166 PHE A N 1
ATOM 1415 C CA . PHE A 1 166 ? -16.686 -1.827 9.964 1.00 82.56 166 PHE A CA 1
ATOM 1416 C C . PHE A 1 166 ? -17.923 -1.427 10.779 1.00 82.56 166 PHE A C 1
ATOM 1418 O O . PHE A 1 166 ? -18.124 -1.959 11.867 1.00 82.56 166 PHE A O 1
ATOM 1425 N N . VAL A 1 167 ? -18.734 -0.491 10.278 1.00 86.94 167 VAL A N 1
ATOM 1426 C CA . VAL A 1 167 ? -19.972 -0.042 10.944 1.00 86.94 167 VAL A CA 1
ATOM 1427 C C . VAL A 1 167 ? -21.170 -0.961 10.661 1.00 86.94 167 VAL A C 1
ATOM 1429 O O . VAL A 1 167 ? -22.122 -0.965 11.441 1.00 86.94 167 VAL A O 1
ATOM 1432 N N . LYS A 1 168 ? -21.146 -1.712 9.553 1.00 73.38 168 LYS A N 1
ATOM 1433 C CA . LYS A 1 168 ? -22.203 -2.667 9.167 1.00 73.38 168 LYS A CA 1
ATOM 1434 C C . LYS A 1 168 ? -22.179 -3.936 10.011 1.00 73.38 168 LYS A C 1
ATOM 1436 O O . LYS A 1 168 ? -23.293 -4.406 10.333 1.00 73.38 168 LYS A O 1
#